Protein AF-A0A812KS84-F1 (afdb_monomer_lite)

Foldseek 3Di:
DDPVVLVVLVVLLLCLCVPQQQVCLVVLVVQVVVQPVVDPVRPDHRPSLVVLLVVCVVSLLAQQLAEPVLCVLLVHDHNPDDPVSVVVSCVSQCPHPDPCSSCSSRVNDPDVNVVLSCCSVPNDNVSCVVPVPD

Secondary structure (DSSP, 8-state):
--HHHHHHHHHHHHHHIIIIIHHHHHHHHHHHHHHHHT-TT--PPPHHHHHHHHHHHHTT-SSTTS-HHHHHHTT-------HHHHHHHHHHHTTSSSTTHHHHHTT--TTHHHHHHHHHHH--HHHHHHHS--

pLDDT: mean 89.88, std 7.69, range [59.28, 98.5]

Radius of gyration: 15.59 Å; chains: 1; bounding box: 31×35×38 Å

Structure (mmCIF, N/CA/C/O backbone):
data_AF-A0A812KS84-F1
#
_entry.id   AF-A0A812KS84-F1
#
loop_
_atom_site.group_PDB
_atom_site.id
_atom_site.type_symbol
_atom_site.label_atom_id
_atom_site.label_alt_id
_atom_site.label_comp_id
_atom_site.label_asym_id
_atom_site.label_entity_id
_atom_site.label_seq_id
_atom_site.pdbx_PDB_ins_code
_atom_site.Cartn_x
_atom_site.Cartn_y
_atom_site.Cartn_z
_atom_site.occupancy
_atom_site.B_iso_or_equiv
_atom_site.auth_seq_id
_atom_site.auth_comp_id
_atom_site.auth_asym_id
_atom_site.auth_atom_id
_atom_site.pdbx_PDB_model_num
ATOM 1 N N . MET A 1 1 ? -8.925 -3.748 13.292 1.00 86.94 1 MET A N 1
ATOM 2 C CA . MET A 1 1 ? -9.421 -5.036 12.754 1.00 86.94 1 MET A CA 1
ATOM 3 C C . MET A 1 1 ? -9.244 -6.134 13.804 1.00 86.94 1 MET A C 1
ATOM 5 O O . MET A 1 1 ? -8.306 -6.025 14.588 1.00 86.94 1 MET A O 1
ATOM 9 N N . GLU A 1 2 ? -10.114 -7.151 13.868 1.00 92.75 2 GLU A N 1
ATOM 10 C CA . GLU A 1 2 ? -9.928 -8.282 14.801 1.00 92.75 2 GLU A CA 1
ATOM 11 C C . GLU A 1 2 ? -8.702 -9.131 14.431 1.00 92.75 2 GLU A C 1
ATOM 13 O O . GLU A 1 2 ? -8.327 -9.199 13.263 1.00 92.75 2 GLU A O 1
ATOM 18 N N . ALA A 1 3 ? -8.098 -9.820 15.407 1.00 92.50 3 ALA A N 1
ATOM 19 C CA . ALA A 1 3 ? -6.850 -10.564 15.207 1.00 92.50 3 ALA A CA 1
ATOM 20 C C . ALA A 1 3 ? -6.934 -11.584 14.057 1.00 92.50 3 ALA A C 1
ATOM 22 O O . ALA A 1 3 ? -6.087 -11.586 13.173 1.00 92.50 3 ALA A O 1
ATOM 23 N N . LYS A 1 4 ? -8.000 -12.394 14.005 1.00 95.31 4 LYS A N 1
ATOM 24 C CA . LYS A 1 4 ? -8.177 -13.405 12.949 1.00 95.31 4 LYS A CA 1
ATOM 25 C C . LYS A 1 4 ? -8.292 -12.787 11.551 1.00 95.31 4 LYS A C 1
ATOM 27 O O . LYS A 1 4 ? -7.706 -13.299 10.606 1.00 95.31 4 LYS A O 1
ATOM 32 N N . GLN A 1 5 ? -9.036 -11.687 11.429 1.00 94.75 5 GLN A N 1
ATOM 33 C CA . GLN A 1 5 ? -9.180 -10.956 10.167 1.00 94.75 5 GLN A CA 1
ATOM 34 C C . GLN A 1 5 ? -7.842 -10.350 9.730 1.00 94.75 5 GLN A C 1
ATOM 36 O O . GLN A 1 5 ? -7.514 -10.367 8.547 1.00 94.75 5 GLN A O 1
ATOM 41 N N . PHE A 1 6 ? -7.061 -9.853 10.690 1.00 95.88 6 PHE A N 1
ATOM 42 C CA . PHE A 1 6 ? -5.753 -9.274 10.424 1.00 95.88 6 PHE A CA 1
ATOM 43 C C . PHE A 1 6 ? -4.734 -10.320 9.960 1.00 95.88 6 PHE A C 1
ATOM 45 O O . PHE A 1 6 ? -4.016 -10.072 8.996 1.00 95.88 6 PHE A O 1
ATOM 52 N N . GLU A 1 7 ? -4.723 -11.515 10.555 1.00 97.44 7 GLU A N 1
ATOM 53 C CA . GLU A 1 7 ? -3.898 -12.621 10.050 1.00 97.44 7 GLU A CA 1
ATOM 54 C C . GLU A 1 7 ? -4.276 -13.002 8.612 1.00 97.44 7 GLU A C 1
ATOM 56 O O . GLU A 1 7 ? -3.399 -13.122 7.762 1.00 97.44 7 GLU A O 1
ATOM 61 N N . THR A 1 8 ? -5.574 -13.067 8.287 1.00 97.56 8 THR A N 1
ATOM 62 C CA . THR A 1 8 ? -6.026 -13.316 6.901 1.00 97.56 8 THR A CA 1
ATOM 63 C C . THR A 1 8 ? -5.570 -12.213 5.936 1.00 97.56 8 THR A C 1
ATOM 65 O O . THR A 1 8 ? -5.171 -12.493 4.803 1.00 97.56 8 THR A O 1
ATOM 68 N N . LEU A 1 9 ? -5.599 -10.947 6.369 1.00 97.06 9 LEU A N 1
ATOM 69 C CA . LEU A 1 9 ? -5.093 -9.825 5.575 1.00 97.06 9 LEU A CA 1
ATOM 70 C C . LEU A 1 9 ? -3.586 -9.965 5.324 1.00 97.06 9 LEU A C 1
ATOM 72 O O . LEU A 1 9 ? -3.140 -9.759 4.198 1.00 97.06 9 LEU A O 1
ATOM 76 N N . LYS A 1 10 ? -2.805 -10.343 6.343 1.00 97.25 10 LYS A N 1
ATOM 77 C CA . LYS A 1 10 ? -1.362 -10.579 6.201 1.00 97.25 10 LYS A CA 1
ATOM 78 C C . LYS A 1 10 ? -1.062 -11.746 5.271 1.00 97.25 10 LYS A C 1
ATOM 80 O O . LYS A 1 10 ? -0.173 -11.624 4.437 1.00 97.25 10 LYS A O 1
ATOM 85 N N . GLU A 1 11 ? -1.800 -12.848 5.368 1.00 98.19 11 GLU A N 1
ATOM 86 C CA . GLU A 1 11 ? -1.683 -13.975 4.434 1.00 98.19 11 GLU A CA 1
ATOM 87 C C . GLU A 1 11 ? -1.969 -13.532 2.995 1.00 98.19 11 GLU A C 1
ATOM 89 O O . GLU A 1 11 ? -1.194 -13.837 2.091 1.00 98.19 11 GLU A O 1
ATOM 94 N N . THR A 1 12 ? -3.026 -12.741 2.798 1.00 98.31 12 THR A N 1
ATOM 95 C CA . THR A 1 12 ? -3.382 -12.161 1.493 1.00 98.31 12 THR A CA 1
ATOM 96 C C . THR A 1 12 ? -2.288 -11.227 0.973 1.00 98.31 12 THR A C 1
ATOM 98 O O . THR A 1 12 ? -1.946 -11.270 -0.209 1.00 98.31 12 THR A O 1
ATOM 101 N N . LEU A 1 13 ? -1.705 -10.399 1.844 1.00 97.94 13 LEU A N 1
ATOM 102 C CA . LEU A 1 13 ? -0.601 -9.515 1.488 1.00 97.94 13 LEU A CA 1
ATOM 103 C C . LEU A 1 13 ? 0.642 -10.324 1.109 1.00 97.94 13 LEU A C 1
ATOM 105 O O . LEU A 1 13 ? 1.234 -10.061 0.071 1.00 97.94 13 LEU A O 1
ATOM 109 N N . TRP A 1 14 ? 1.006 -11.349 1.879 1.00 98.12 14 TRP A N 1
ATOM 110 C CA . TRP A 1 14 ? 2.118 -12.242 1.549 1.00 98.12 14 TRP A CA 1
ATOM 111 C C . TRP A 1 14 ? 1.909 -12.995 0.239 1.00 98.12 14 TRP A C 1
ATOM 113 O O . TRP A 1 14 ? 2.859 -13.154 -0.530 1.00 98.12 14 TRP A O 1
ATOM 123 N N . ASP A 1 15 ? 0.692 -13.461 -0.025 1.00 98.50 15 ASP A N 1
ATOM 124 C CA . ASP A 1 15 ? 0.338 -14.055 -1.309 1.00 98.50 15 ASP A CA 1
ATOM 125 C C . ASP A 1 15 ? 0.525 -13.046 -2.447 1.00 98.50 15 ASP A C 1
ATOM 127 O O . ASP A 1 15 ? 1.193 -13.353 -3.432 1.00 98.50 15 ASP A O 1
ATOM 131 N N . PHE A 1 16 ? 0.040 -11.812 -2.287 1.00 98.31 16 PHE A N 1
ATOM 132 C CA . PHE A 1 16 ? 0.256 -10.733 -3.252 1.00 98.31 16 PHE A CA 1
ATOM 133 C C . PHE A 1 16 ? 1.739 -10.422 -3.468 1.00 98.31 16 PHE A C 1
ATOM 135 O O . PHE A 1 16 ? 2.177 -10.294 -4.613 1.00 98.31 16 PHE A O 1
ATOM 142 N N . MET A 1 17 ? 2.542 -10.404 -2.401 1.00 97.38 17 MET A N 1
ATOM 143 C CA . MET A 1 17 ? 3.990 -10.230 -2.513 1.00 97.38 17 MET A CA 1
ATOM 144 C C . MET A 1 17 ? 4.614 -11.328 -3.385 1.00 97.38 17 MET A C 1
ATOM 146 O O . MET A 1 17 ? 5.357 -11.036 -4.319 1.00 97.38 17 MET A O 1
ATOM 150 N N . LYS A 1 18 ? 4.268 -12.594 -3.124 1.00 97.75 18 LYS A N 1
ATOM 151 C CA . LYS A 1 18 ? 4.833 -13.763 -3.818 1.00 97.75 18 LYS A CA 1
ATOM 152 C C . LYS A 1 18 ? 4.357 -13.911 -5.259 1.00 97.75 18 LYS A C 1
ATOM 154 O O . LYS A 1 18 ? 5.137 -14.330 -6.109 1.00 97.75 18 LYS A O 1
ATOM 159 N N . THR A 1 19 ? 3.086 -13.622 -5.516 1.00 97.94 19 THR A N 1
ATOM 160 C CA . THR A 1 19 ? 2.436 -13.892 -6.807 1.00 97.94 19 THR A CA 1
ATOM 161 C C . THR A 1 19 ? 2.511 -12.715 -7.768 1.00 97.94 19 THR A C 1
ATOM 163 O O . THR A 1 19 ? 2.562 -12.933 -8.974 1.00 97.94 19 THR A O 1
ATOM 166 N N . GLU A 1 20 ? 2.552 -11.483 -7.258 1.00 97.31 20 GLU A N 1
ATOM 167 C CA . GLU A 1 20 ? 2.436 -10.278 -8.082 1.00 97.31 20 GLU A CA 1
ATOM 168 C C . GLU A 1 20 ? 3.626 -9.330 -7.928 1.00 97.31 20 GLU A C 1
ATOM 170 O O . GLU A 1 20 ? 4.104 -8.808 -8.930 1.00 97.31 20 GLU A O 1
ATOM 175 N N . ILE A 1 21 ? 4.140 -9.105 -6.716 1.00 96.75 21 ILE A N 1
ATOM 176 C CA . ILE A 1 21 ? 5.238 -8.147 -6.513 1.00 96.75 21 ILE A CA 1
ATOM 177 C C . ILE A 1 21 ? 6.580 -8.742 -6.936 1.00 96.75 21 ILE A C 1
ATOM 179 O O . ILE A 1 21 ? 7.170 -8.264 -7.903 1.00 96.75 21 ILE A O 1
ATOM 183 N N . TYR A 1 22 ? 7.059 -9.792 -6.264 1.00 96.31 22 TYR A N 1
ATOM 184 C CA . TYR A 1 22 ? 8.398 -10.338 -6.517 1.00 96.31 22 TYR A CA 1
ATOM 185 C C . TYR A 1 22 ? 8.624 -10.751 -7.979 1.00 96.31 22 TYR A C 1
ATOM 187 O O . TYR A 1 22 ? 9.667 -10.398 -8.531 1.00 96.31 22 TYR A O 1
ATOM 195 N N . PRO A 1 23 ? 7.668 -11.412 -8.667 1.00 96.56 23 PRO A N 1
ATOM 196 C CA . PRO A 1 23 ? 7.854 -11.770 -10.073 1.00 96.56 23 PRO A CA 1
ATOM 197 C C . PRO A 1 23 ? 7.985 -10.558 -11.008 1.00 96.56 23 PRO A C 1
ATOM 199 O O . PRO A 1 23 ? 8.606 -10.664 -12.064 1.00 96.56 23 PRO A O 1
ATOM 202 N N . ASN A 1 24 ? 7.425 -9.405 -10.627 1.00 95.94 24 ASN A N 1
ATOM 203 C CA . ASN A 1 24 ? 7.395 -8.200 -11.453 1.00 95.94 24 ASN A CA 1
ATOM 204 C C . ASN A 1 24 ? 8.441 -7.145 -11.060 1.00 95.94 24 ASN A C 1
ATOM 206 O O . ASN A 1 24 ? 8.482 -6.086 -11.686 1.00 95.94 24 ASN A O 1
ATOM 210 N N . GLU A 1 25 ? 9.319 -7.408 -10.087 1.00 93.81 25 GLU A N 1
ATOM 211 C CA . GLU A 1 25 ? 10.341 -6.444 -9.649 1.00 93.81 25 GLU A CA 1
ATOM 212 C C . GLU A 1 25 ? 11.249 -5.988 -10.798 1.00 93.81 25 GLU A C 1
ATOM 214 O O . GLU A 1 25 ? 11.425 -4.789 -11.022 1.00 93.81 25 GLU A O 1
ATOM 219 N N . LEU A 1 26 ? 11.783 -6.931 -11.579 1.00 93.88 26 LEU A N 1
ATOM 220 C CA . LEU A 1 26 ? 12.655 -6.608 -12.713 1.00 93.88 26 LEU A CA 1
ATOM 221 C C . LEU A 1 26 ? 11.906 -5.855 -13.818 1.00 93.88 26 LEU A C 1
ATOM 223 O O . LEU A 1 26 ? 12.442 -4.899 -14.386 1.00 93.88 26 LEU A O 1
ATOM 227 N N . LEU A 1 27 ? 10.660 -6.252 -14.092 1.00 94.56 27 LEU A N 1
ATOM 228 C CA . LEU A 1 27 ? 9.806 -5.576 -15.066 1.00 94.56 27 LEU A CA 1
ATOM 229 C C . LEU A 1 27 ? 9.532 -4.131 -14.640 1.00 94.56 27 LEU A C 1
ATOM 231 O O . LEU A 1 27 ? 9.621 -3.217 -15.459 1.00 94.56 27 LEU A O 1
ATOM 235 N N . HIS A 1 28 ? 9.256 -3.910 -13.356 1.00 93.31 28 HIS A N 1
ATOM 236 C CA . HIS A 1 28 ? 9.065 -2.580 -12.800 1.00 93.31 28 HIS A CA 1
ATOM 237 C C . HIS A 1 28 ? 10.304 -1.700 -12.997 1.00 93.31 28 HIS A C 1
ATOM 239 O O . HIS A 1 28 ? 10.183 -0.604 -13.549 1.00 93.31 28 HIS A O 1
ATOM 245 N N . ILE A 1 29 ? 11.508 -2.183 -12.658 1.00 91.75 29 ILE A N 1
ATOM 246 C CA . ILE A 1 29 ? 12.755 -1.435 -12.910 1.00 91.75 29 ILE A CA 1
ATOM 247 C C . ILE A 1 29 ? 12.885 -1.068 -14.387 1.00 91.75 29 ILE A C 1
ATOM 249 O O . ILE A 1 29 ? 13.247 0.064 -14.720 1.00 91.75 29 ILE A O 1
ATOM 253 N N . GLN A 1 30 ? 12.646 -2.037 -15.272 1.00 93.31 30 GLN A N 1
ATOM 254 C CA . GLN A 1 30 ? 12.777 -1.839 -16.706 1.00 93.31 30 GLN A CA 1
ATOM 255 C C . GLN A 1 30 ? 11.825 -0.739 -17.183 1.00 93.31 30 GLN A C 1
ATOM 257 O O . GLN A 1 30 ? 12.270 0.220 -17.811 1.00 93.31 30 GLN A O 1
ATOM 262 N N . GLN A 1 31 ? 10.547 -0.818 -16.817 1.00 92.62 31 GLN A N 1
ATOM 263 C CA . GLN A 1 31 ? 9.550 0.176 -17.209 1.00 92.62 31 GLN A CA 1
ATOM 264 C C . GLN A 1 31 ? 9.848 1.560 -16.619 1.00 92.62 31 GLN A C 1
ATOM 266 O O . GLN A 1 31 ? 9.719 2.561 -17.321 1.00 92.62 31 GLN A O 1
ATOM 271 N N . VAL A 1 32 ? 10.320 1.644 -15.369 1.00 90.12 32 VAL A N 1
ATOM 272 C CA . VAL A 1 32 ? 10.780 2.910 -14.771 1.00 90.12 32 VAL A CA 1
ATOM 273 C C . VAL A 1 32 ? 11.918 3.516 -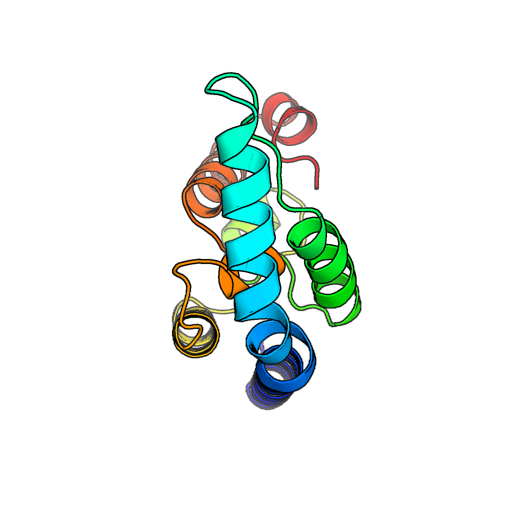15.595 1.00 90.12 32 VAL A C 1
ATOM 275 O O . VAL A 1 32 ? 11.902 4.715 -15.884 1.00 90.12 32 VAL A O 1
ATOM 278 N N . ARG A 1 33 ? 12.904 2.708 -16.005 1.00 90.12 33 ARG A N 1
ATOM 279 C CA . ARG A 1 33 ? 14.019 3.169 -16.849 1.00 90.12 33 ARG A CA 1
ATOM 280 C C . ARG A 1 33 ? 13.536 3.632 -18.220 1.00 90.12 33 ARG A C 1
ATOM 282 O O . ARG A 1 33 ? 13.947 4.698 -18.667 1.00 90.12 33 ARG A O 1
ATOM 289 N N . GLU A 1 34 ? 12.647 2.879 -18.859 1.00 90.75 34 GLU A N 1
ATOM 290 C CA . GLU A 1 34 ? 12.072 3.221 -20.164 1.00 90.75 34 GLU A CA 1
ATOM 291 C C . GLU A 1 34 ? 11.252 4.513 -20.122 1.00 90.75 34 GLU A C 1
ATOM 293 O O . GLU A 1 34 ? 11.333 5.327 -21.041 1.00 90.75 34 GLU A O 1
ATOM 298 N N . VAL A 1 35 ? 10.473 4.728 -19.058 1.00 88.44 35 VAL A N 1
ATOM 299 C CA . VAL A 1 35 ? 9.734 5.978 -18.855 1.00 88.44 35 VAL A CA 1
ATOM 300 C C . VAL A 1 35 ? 10.706 7.145 -18.685 1.00 88.44 35 VAL A C 1
ATOM 302 O O . VAL A 1 35 ? 10.583 8.142 -19.396 1.00 88.44 35 VAL A O 1
ATOM 305 N N . ARG A 1 36 ? 11.717 7.005 -17.816 1.00 85.88 36 ARG A N 1
ATOM 306 C CA . ARG A 1 36 ? 12.721 8.055 -17.568 1.00 85.88 36 ARG A CA 1
ATOM 307 C C . ARG A 1 36 ? 13.546 8.389 -18.813 1.00 85.88 36 ARG A C 1
ATOM 309 O O . ARG A 1 36 ? 13.864 9.554 -19.040 1.00 85.88 36 ARG A O 1
ATOM 316 N N . ALA A 1 37 ? 13.853 7.397 -19.647 1.00 88.44 37 ALA A N 1
ATOM 317 C CA . ALA A 1 37 ? 14.604 7.587 -20.888 1.00 88.44 37 ALA A CA 1
ATOM 318 C C . ALA A 1 37 ? 13.869 8.463 -21.921 1.00 88.44 37 ALA A C 1
ATOM 320 O O . ALA A 1 37 ? 14.512 9.040 -22.794 1.00 88.44 37 ALA A O 1
ATOM 321 N N . LYS A 1 38 ? 12.539 8.616 -21.816 1.00 84.50 38 LYS A N 1
ATOM 322 C CA . LYS A 1 38 ? 11.737 9.466 -22.719 1.00 84.50 38 LYS A CA 1
ATOM 323 C C . LYS A 1 38 ? 11.868 10.968 -22.427 1.00 84.50 38 LYS A C 1
ATOM 325 O O . LYS A 1 38 ? 11.291 11.774 -23.155 1.00 84.50 38 LYS A O 1
ATOM 330 N N . GLY A 1 39 ? 12.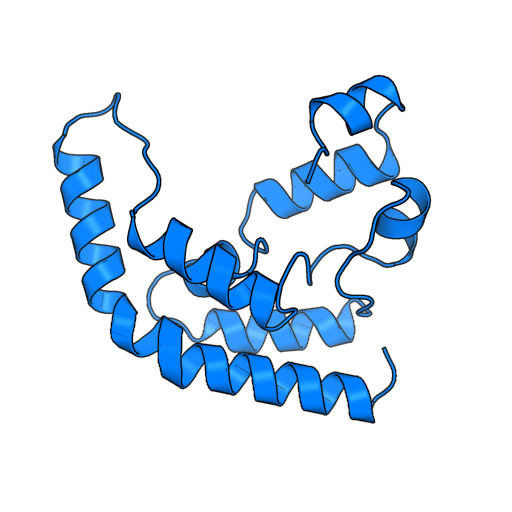633 11.347 -21.403 1.00 78.94 39 GLY A N 1
ATOM 331 C CA . GLY A 1 39 ? 12.990 12.728 -21.098 1.00 78.94 39 GLY A CA 1
ATOM 332 C C . GLY A 1 39 ? 12.329 13.284 -19.828 1.00 78.94 39 GLY A C 1
ATOM 333 O O . GLY A 1 39 ? 11.391 12.700 -19.288 1.00 78.94 39 GLY A O 1
ATOM 334 N N . PRO A 1 40 ? 12.800 14.445 -19.343 1.00 67.94 40 PRO A N 1
ATOM 335 C CA . PRO A 1 40 ? 12.444 15.001 -18.032 1.00 67.94 40 PRO A CA 1
ATOM 336 C C . PRO A 1 40 ? 10.989 15.483 -17.903 1.00 67.94 40 PRO A C 1
ATOM 338 O O . PRO A 1 40 ? 10.549 15.788 -16.800 1.00 67.94 40 PRO A O 1
ATOM 341 N N . SER A 1 41 ? 10.231 15.555 -19.000 1.00 65.25 41 SER A N 1
ATOM 342 C CA . SER A 1 41 ? 8.798 15.884 -19.002 1.00 65.25 41 SER A CA 1
ATOM 343 C C . SER A 1 41 ? 7.886 14.653 -18.895 1.00 65.25 41 SER A C 1
ATOM 345 O O . SER A 1 41 ? 6.665 14.788 -18.888 1.00 65.25 41 SER A O 1
ATOM 347 N N . GLN A 1 42 ? 8.454 13.446 -18.820 1.00 66.06 42 GLN A N 1
ATOM 348 C CA . GLN A 1 42 ? 7.736 12.173 -18.899 1.00 66.06 42 GLN A CA 1
ATOM 349 C C . GLN A 1 42 ? 7.719 11.458 -17.539 1.00 66.06 42 GLN A C 1
ATOM 351 O O . GLN A 1 42 ? 8.110 10.301 -17.431 1.00 66.06 42 GLN A O 1
ATOM 356 N N . TRP A 1 43 ? 7.244 12.130 -16.487 1.00 70.31 43 TRP A N 1
ATOM 357 C CA . TRP A 1 43 ? 6.970 11.502 -15.186 1.00 70.31 43 TRP A CA 1
ATOM 358 C C . TRP A 1 43 ? 5.649 10.735 -15.250 1.00 70.31 43 TRP A C 1
ATOM 360 O O . TRP A 1 43 ? 4.617 11.185 -14.759 1.00 70.31 43 TRP A O 1
ATOM 370 N N . ARG A 1 44 ? 5.663 9.599 -15.952 1.00 80.56 44 ARG A N 1
ATOM 371 C CA . ARG A 1 44 ? 4.507 8.707 -16.063 1.00 80.56 44 ARG A CA 1
ATOM 372 C C . ARG A 1 44 ? 4.654 7.511 -15.137 1.00 80.56 44 ARG A C 1
ATOM 374 O O . ARG A 1 44 ? 5.753 7.046 -14.858 1.00 80.56 44 ARG A O 1
ATOM 381 N N . GLN A 1 45 ? 3.513 7.004 -14.698 1.00 83.69 45 GLN A N 1
ATOM 382 C CA . GLN A 1 45 ? 3.453 5.773 -13.930 1.00 83.69 45 GLN A CA 1
ATOM 383 C C . GLN A 1 45 ? 3.843 4.577 -14.816 1.00 83.69 45 GLN A C 1
ATOM 385 O O . GLN A 1 45 ? 3.339 4.485 -15.944 1.00 83.69 45 GLN A O 1
ATOM 390 N N . PRO A 1 46 ? 4.737 3.676 -14.362 1.00 89.75 46 PRO A N 1
ATOM 391 C CA . PRO A 1 46 ? 5.024 2.429 -15.062 1.00 89.75 46 PRO A CA 1
ATOM 392 C C . PRO A 1 46 ? 3.728 1.631 -15.285 1.00 89.75 46 PRO A C 1
ATOM 394 O O . PRO A 1 46 ? 2.941 1.497 -14.346 1.00 89.75 46 PRO A O 1
ATOM 397 N N . PRO A 1 47 ? 3.476 1.078 -16.486 1.00 92.50 47 PRO A N 1
ATOM 398 C CA . PRO A 1 47 ? 2.256 0.314 -16.759 1.00 92.50 47 PRO A CA 1
ATOM 399 C C . PRO A 1 47 ? 1.961 -0.796 -15.741 1.00 92.50 47 PRO A C 1
ATOM 401 O O . PRO A 1 47 ? 0.805 -0.991 -15.372 1.00 92.50 47 PRO A O 1
ATOM 404 N N . ILE A 1 48 ? 2.997 -1.471 -15.236 1.00 94.25 48 ILE A N 1
ATOM 405 C CA . ILE A 1 48 ? 2.851 -2.546 -14.252 1.00 94.25 48 ILE A CA 1
ATOM 406 C C . ILE A 1 48 ? 2.237 -2.060 -12.934 1.00 94.25 48 ILE A C 1
ATOM 408 O O . ILE A 1 48 ? 1.435 -2.770 -12.339 1.00 94.25 48 ILE A O 1
ATOM 412 N N . ILE A 1 49 ? 2.531 -0.828 -12.502 1.00 92.75 49 ILE A N 1
ATOM 413 C CA . ILE A 1 49 ? 1.938 -0.249 -11.288 1.00 92.75 49 ILE A CA 1
ATOM 414 C C . ILE A 1 49 ? 0.425 -0.118 -11.442 1.00 92.75 49 ILE A C 1
ATOM 416 O O . ILE A 1 49 ? -0.320 -0.428 -10.517 1.00 92.75 49 ILE A O 1
ATOM 420 N N . VAL A 1 50 ? -0.047 0.318 -12.612 1.00 92.69 50 VAL A N 1
ATOM 421 C CA . VAL A 1 50 ? -1.483 0.491 -12.869 1.00 92.69 50 VAL A CA 1
ATOM 422 C C . VAL A 1 50 ? -2.212 -0.850 -12.772 1.00 92.69 50 VAL A C 1
ATOM 424 O O . VAL A 1 50 ? -3.256 -0.928 -12.132 1.00 92.69 50 VAL A O 1
ATOM 427 N N . GLU A 1 51 ? -1.638 -1.914 -13.336 1.00 95.12 51 GLU A N 1
ATOM 428 C CA . GLU A 1 51 ? -2.193 -3.268 -13.243 1.00 95.12 51 GLU A CA 1
ATOM 429 C C . GLU A 1 51 ? -2.203 -3.791 -11.798 1.00 95.12 51 GLU A C 1
ATOM 431 O O . GLU A 1 51 ? -3.215 -4.306 -11.313 1.00 95.12 51 GLU A O 1
ATOM 436 N N . LEU A 1 52 ? -1.086 -3.628 -11.085 1.00 96.38 52 LEU A N 1
ATOM 437 C CA . LEU A 1 52 ? -0.937 -4.109 -9.714 1.00 96.38 52 LEU A CA 1
ATOM 438 C C . LEU A 1 52 ? -1.878 -3.404 -8.739 1.00 96.38 52 LEU A C 1
ATOM 440 O O . LEU A 1 52 ? -2.385 -4.050 -7.824 1.00 96.38 52 LEU A O 1
ATOM 444 N N . ARG A 1 53 ? -2.175 -2.119 -8.956 1.00 95.31 53 ARG A N 1
ATOM 445 C CA . ARG A 1 53 ? -3.159 -1.374 -8.158 1.00 95.31 53 ARG A CA 1
ATOM 446 C C . ARG A 1 53 ? -4.555 -1.980 -8.256 1.00 95.31 53 ARG A C 1
ATOM 448 O O . ARG A 1 53 ? -5.230 -2.126 -7.241 1.00 95.31 53 ARG A O 1
ATOM 455 N N . GLU A 1 54 ? -4.982 -2.380 -9.450 1.00 95.94 54 GLU A N 1
ATOM 456 C CA . GLU A 1 54 ? -6.288 -3.023 -9.631 1.00 95.94 54 GLU A CA 1
ATOM 457 C C . GLU A 1 54 ? -6.331 -4.410 -8.973 1.00 95.94 54 GLU A C 1
ATOM 459 O O . GLU A 1 54 ? -7.303 -4.748 -8.294 1.00 95.94 54 GLU A O 1
ATOM 464 N N . LYS A 1 55 ? -5.240 -5.181 -9.067 1.00 97.38 55 LYS A N 1
ATOM 465 C CA . LYS A 1 55 ? -5.104 -6.464 -8.357 1.00 97.38 55 LYS A CA 1
ATOM 466 C C . LYS A 1 55 ? -5.115 -6.288 -6.833 1.00 97.38 55 LYS A C 1
ATOM 468 O O . LYS A 1 55 ? -5.801 -7.041 -6.143 1.00 97.38 55 LYS A O 1
ATOM 473 N N . ALA A 1 56 ? -4.415 -5.284 -6.306 1.00 96.56 56 ALA A N 1
ATOM 474 C CA . ALA A 1 56 ? -4.387 -4.974 -4.879 1.00 96.56 56 ALA A CA 1
ATOM 475 C C . ALA A 1 56 ? -5.776 -4.568 -4.365 1.00 96.56 56 ALA A C 1
ATOM 477 O O . ALA A 1 56 ? -6.247 -5.117 -3.367 1.00 96.56 56 ALA A O 1
ATOM 478 N N . LYS A 1 57 ? -6.486 -3.684 -5.085 1.00 94.56 57 LYS A N 1
ATOM 479 C CA . LYS A 1 57 ? -7.882 -3.322 -4.779 1.00 94.56 57 LYS A CA 1
ATOM 480 C C . LYS A 1 57 ? -8.797 -4.542 -4.746 1.00 94.56 57 LYS A C 1
ATOM 482 O O . LYS A 1 57 ? -9.553 -4.695 -3.789 1.00 94.56 57 LYS A O 1
ATOM 487 N N . ALA A 1 58 ? -8.703 -5.427 -5.742 1.00 96.31 58 ALA A N 1
ATOM 488 C CA . ALA A 1 58 ? -9.513 -6.644 -5.810 1.00 96.31 58 ALA A CA 1
ATOM 489 C C . ALA A 1 58 ? -9.264 -7.601 -4.628 1.00 96.31 58 ALA A C 1
ATOM 491 O O . ALA A 1 58 ? -10.170 -8.329 -4.230 1.00 96.31 58 ALA A O 1
ATOM 492 N N . ARG A 1 59 ? -8.061 -7.569 -4.038 1.00 96.19 59 ARG A N 1
ATOM 493 C CA . ARG A 1 59 ? -7.683 -8.344 -2.842 1.00 96.19 59 ARG A CA 1
ATOM 494 C C . ARG A 1 59 ? -7.941 -7.611 -1.518 1.00 96.19 59 ARG A C 1
ATOM 496 O O . ARG A 1 59 ? -7.648 -8.155 -0.461 1.00 96.19 59 ARG A O 1
ATOM 503 N N . GLY A 1 60 ? -8.473 -6.386 -1.547 1.00 94.50 60 GLY A N 1
ATOM 504 C CA . GLY A 1 60 ? -8.690 -5.576 -0.342 1.00 94.50 60 GLY A CA 1
ATOM 505 C C . GLY A 1 60 ? -7.409 -4.987 0.266 1.00 94.50 60 GLY A C 1
ATOM 506 O O . GLY A 1 60 ? -7.417 -4.574 1.422 1.00 94.50 60 GLY A O 1
ATOM 507 N N . LEU A 1 61 ? -6.320 -4.918 -0.502 1.00 96.06 61 LEU A N 1
ATOM 508 C CA . LEU A 1 61 ? -5.011 -4.398 -0.090 1.00 96.06 61 LEU A CA 1
ATOM 509 C C . LEU A 1 61 ? -4.852 -2.908 -0.449 1.00 96.06 61 LEU A C 1
ATOM 511 O O . LEU A 1 61 ? -3.818 -2.496 -0.964 1.00 96.06 61 LEU A O 1
ATOM 515 N N . TRP A 1 62 ? -5.896 -2.097 -0.243 1.00 94.31 62 TRP A N 1
ATOM 516 C CA . TRP A 1 62 ? -5.942 -0.695 -0.682 1.00 94.31 62 TRP A CA 1
ATOM 517 C C . TRP 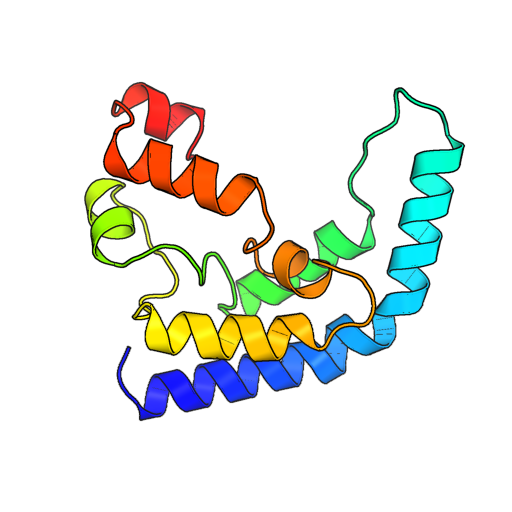A 1 62 ? -6.153 0.268 0.485 1.00 94.31 62 TRP A C 1
ATOM 519 O O . TRP A 1 62 ? -7.005 0.023 1.340 1.00 94.31 62 TRP A O 1
ATOM 529 N N . ASN A 1 63 ? -5.420 1.387 0.503 1.00 91.75 63 ASN A N 1
ATOM 530 C CA . ASN A 1 63 ? -5.501 2.411 1.558 1.00 91.75 63 ASN A CA 1
ATOM 531 C C . ASN A 1 63 ? -5.283 1.841 2.972 1.00 91.75 63 ASN A C 1
ATOM 533 O O . ASN A 1 63 ? -5.925 2.276 3.936 1.00 91.75 63 ASN A O 1
ATOM 537 N N . LEU A 1 64 ? -4.378 0.864 3.111 1.00 92.06 64 LEU A N 1
ATOM 538 C CA . LEU A 1 64 ? -4.114 0.190 4.390 1.00 92.06 64 LEU A CA 1
ATOM 539 C C . LEU A 1 64 ? -3.594 1.153 5.468 1.00 92.06 64 LEU A C 1
ATOM 541 O O . LEU A 1 64 ? -3.807 0.916 6.654 1.00 92.06 64 LEU A O 1
ATOM 545 N N . PHE A 1 65 ? -2.971 2.252 5.037 1.00 89.31 65 PHE A N 1
ATOM 546 C CA . PHE A 1 65 ? -2.378 3.276 5.893 1.00 89.31 65 PHE A CA 1
ATOM 547 C C . PHE A 1 65 ? -3.401 4.164 6.602 1.00 89.31 65 PHE A C 1
ATOM 549 O O . PHE A 1 65 ? -3.073 4.736 7.635 1.00 89.31 65 PHE A O 1
ATOM 556 N N . LEU A 1 66 ? -4.605 4.334 6.035 1.00 85.75 66 LEU A N 1
ATOM 557 C CA . LEU A 1 66 ? -5.516 5.394 6.461 1.00 85.75 66 LEU A CA 1
ATOM 558 C C . LEU A 1 66 ? -6.138 5.045 7.825 1.00 85.75 66 LEU A C 1
ATOM 560 O O . LEU A 1 66 ? -6.937 4.099 7.898 1.00 85.75 66 LEU A O 1
ATOM 564 N N . PRO A 1 67 ? -5.834 5.807 8.895 1.00 82.31 67 PRO A N 1
ATOM 565 C CA . PRO A 1 67 ? -6.330 5.505 10.232 1.00 82.31 67 PRO A CA 1
ATOM 566 C C . PRO A 1 67 ? -7.859 5.585 10.321 1.00 82.31 67 PRO A C 1
ATOM 568 O O . PRO A 1 67 ? -8.497 6.378 9.626 1.00 82.31 67 PRO A O 1
ATOM 571 N N . VAL A 1 68 ? -8.464 4.780 11.202 1.00 81.44 68 VAL A N 1
ATOM 572 C CA . VAL A 1 68 ? -9.934 4.666 11.336 1.00 81.44 68 VAL A CA 1
ATOM 573 C C . VAL A 1 68 ? -10.603 6.008 11.648 1.00 81.44 68 VAL A C 1
ATOM 575 O O . VAL A 1 68 ? -11.677 6.302 11.122 1.00 81.44 68 VAL A O 1
ATOM 578 N N . ASP A 1 69 ? -9.982 6.827 12.493 1.00 83.69 69 ASP A N 1
ATOM 579 C CA . ASP A 1 69 ? -10.469 8.160 12.850 1.00 83.69 69 ASP A C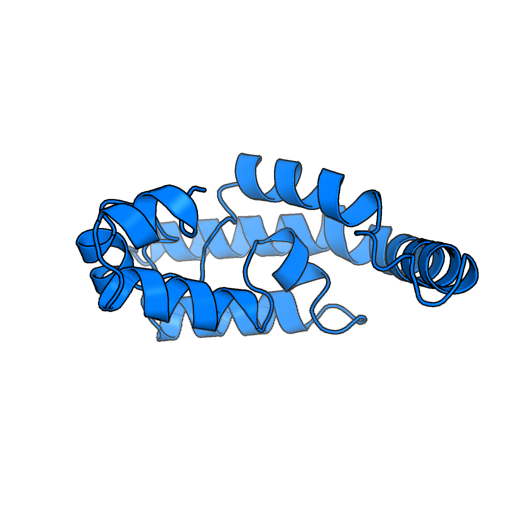A 1
ATOM 580 C C . ASP A 1 69 ? -10.442 9.110 11.643 1.00 83.69 69 ASP A C 1
ATOM 582 O O . ASP A 1 69 ? -11.441 9.768 11.355 1.00 83.69 69 ASP A O 1
ATOM 586 N N . SER A 1 70 ? -9.345 9.113 10.884 1.00 82.88 70 SER A N 1
ATOM 587 C CA . SER A 1 70 ? -9.189 9.924 9.669 1.00 82.88 70 SER A CA 1
ATOM 588 C C . SER A 1 70 ? -10.150 9.486 8.565 1.00 82.88 70 SER A C 1
ATOM 590 O O . SER A 1 70 ? -10.811 10.319 7.947 1.00 82.88 70 SER A O 1
ATOM 592 N N . ALA A 1 71 ? -10.301 8.176 8.361 1.00 83.81 71 ALA A N 1
ATOM 593 C CA . ALA A 1 71 ? -11.263 7.615 7.418 1.00 83.81 71 ALA A CA 1
ATOM 594 C C . ALA A 1 71 ? -12.701 8.036 7.767 1.00 83.81 71 ALA A C 1
ATOM 596 O O . ALA A 1 71 ? -13.452 8.468 6.892 1.00 83.81 71 ALA A O 1
ATOM 597 N N . LYS A 1 72 ? -13.064 7.996 9.058 1.00 83.94 72 LYS A N 1
ATOM 598 C CA . LYS A 1 72 ? -14.377 8.435 9.549 1.00 83.94 72 LYS A CA 1
ATOM 599 C C . LYS A 1 72 ? -14.621 9.925 9.297 1.00 83.94 72 LYS A C 1
ATOM 601 O O . LYS A 1 72 ? -15.701 10.277 8.833 1.00 83.94 72 LYS A O 1
ATOM 606 N N . LEU A 1 73 ? -13.636 10.785 9.564 1.00 83.00 73 LEU A N 1
ATOM 607 C CA . LEU A 1 73 ? -13.721 12.232 9.309 1.00 83.00 73 LEU A CA 1
ATOM 608 C C . LEU A 1 73 ? -13.847 12.573 7.817 1.00 83.00 73 LEU A C 1
ATOM 610 O O . LEU A 1 73 ? -14.484 13.562 7.450 1.00 83.00 73 LEU A O 1
ATOM 614 N N . ALA A 1 74 ? -13.251 11.752 6.957 1.00 80.81 74 ALA A N 1
ATOM 615 C CA . ALA A 1 74 ? -13.343 11.894 5.510 1.00 80.81 74 ALA A CA 1
ATOM 616 C C . ALA A 1 74 ? -14.602 11.247 4.905 1.00 80.81 74 ALA A C 1
ATOM 618 O O . ALA A 1 74 ? -14.811 11.360 3.699 1.00 80.81 74 ALA A O 1
ATOM 619 N N . GLY A 1 75 ? -15.415 10.534 5.698 1.00 80.75 75 GLY A N 1
ATOM 620 C CA . GLY A 1 75 ? -16.541 9.746 5.185 1.00 80.75 75 GLY A CA 1
ATOM 621 C C . GLY A 1 75 ? -16.110 8.607 4.251 1.00 80.75 75 GLY A C 1
ATOM 622 O O . GLY A 1 75 ? -16.868 8.219 3.364 1.00 80.75 75 GLY A O 1
ATOM 623 N N . ARG A 1 76 ? -14.886 8.085 4.415 1.00 78.06 76 ARG A N 1
ATOM 624 C CA . ARG A 1 76 ? -14.281 7.066 3.543 1.00 78.06 76 ARG A CA 1
ATOM 625 C C . ARG A 1 76 ? -13.963 5.774 4.286 1.00 78.06 76 ARG A C 1
ATOM 627 O O . ARG A 1 76 ? -13.984 5.704 5.513 1.00 78.06 76 ARG A O 1
ATOM 634 N N . ARG A 1 77 ? -13.649 4.731 3.516 1.00 77.44 77 ARG A N 1
ATOM 635 C CA . ARG A 1 77 ? -13.099 3.471 4.026 1.00 77.44 77 ARG A CA 1
ATOM 636 C C . ARG A 1 77 ? -11.581 3.451 3.822 1.00 77.44 77 ARG A C 1
ATOM 638 O O . ARG A 1 77 ? -11.113 3.607 2.700 1.00 77.44 77 ARG A O 1
ATOM 645 N N . GLY A 1 78 ? -10.841 3.270 4.913 1.00 82.50 78 GLY A N 1
ATOM 646 C CA . GLY A 1 78 ? -9.431 2.861 4.903 1.00 82.50 78 GLY A CA 1
ATOM 647 C C . GLY A 1 78 ? -9.291 1.363 5.195 1.00 82.50 78 GLY A C 1
ATOM 648 O O . GLY A 1 78 ? -10.292 0.646 5.234 1.00 82.50 78 GLY A O 1
ATOM 649 N N . GLY A 1 79 ? -8.072 0.902 5.485 1.00 84.44 79 GLY A N 1
ATOM 650 C CA . GLY A 1 79 ? -7.795 -0.502 5.832 1.00 84.44 79 GLY A 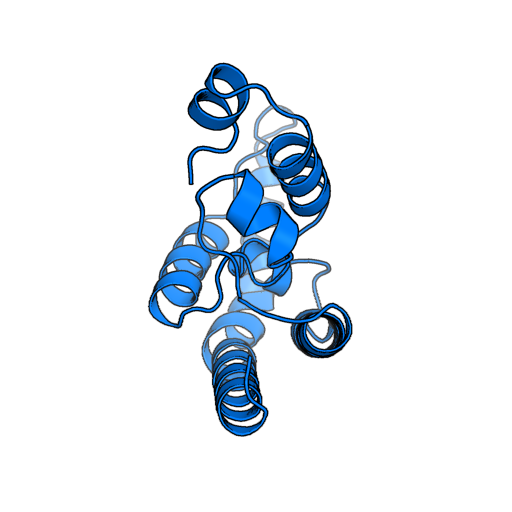CA 1
ATOM 651 C C . GLY A 1 79 ? -8.351 -0.978 7.180 1.00 84.44 79 GLY A C 1
ATOM 652 O O . GLY A 1 79 ? -8.337 -2.171 7.470 1.00 84.44 79 GLY A O 1
ATOM 653 N N . GLY A 1 80 ? -8.842 -0.073 8.034 1.00 86.94 80 GLY A N 1
ATOM 654 C CA . GLY A 1 80 ? -9.412 -0.448 9.336 1.00 86.94 80 GLY A CA 1
ATOM 655 C C . GLY A 1 80 ? -8.381 -0.978 10.343 1.00 86.94 80 GLY A C 1
ATOM 656 O O . GLY A 1 80 ? -8.741 -1.687 11.294 1.00 86.94 80 GLY A O 1
ATOM 657 N N . LEU A 1 81 ? -7.105 -0.667 10.111 1.00 91.00 81 LEU A N 1
ATOM 658 C CA . LEU A 1 81 ? -5.966 -1.124 10.896 1.00 91.00 81 LEU A CA 1
ATOM 659 C C . LEU A 1 81 ? -5.643 -0.137 12.020 1.00 91.00 81 LEU A C 1
ATOM 661 O O . LEU A 1 81 ? -5.873 1.067 11.904 1.00 91.00 81 LEU A O 1
ATOM 665 N N . THR A 1 82 ? -5.108 -0.655 13.123 1.00 91.06 82 THR A N 1
ATOM 666 C CA . THR A 1 82 ? -4.384 0.178 14.091 1.00 91.06 82 THR A CA 1
ATOM 667 C C . THR A 1 82 ? -3.000 0.526 13.540 1.00 91.06 82 THR A C 1
ATOM 669 O O . THR A 1 82 ? -2.508 -0.144 12.633 1.00 91.06 82 THR A O 1
ATOM 672 N N . ASN A 1 83 ? -2.323 1.517 14.126 1.00 90.00 83 ASN A N 1
ATOM 673 C CA . ASN A 1 83 ? -0.946 1.843 13.732 1.00 90.00 83 ASN A CA 1
ATOM 674 C C . ASN A 1 83 ? -0.001 0.640 13.871 1.00 90.00 83 ASN A C 1
ATOM 676 O O . ASN A 1 83 ? 0.846 0.436 13.011 1.00 90.00 83 ASN A O 1
ATOM 680 N N . LEU A 1 84 ? -0.172 -0.176 14.920 1.00 92.81 84 LEU A N 1
ATOM 681 C CA . LEU A 1 84 ? 0.626 -1.389 15.114 1.00 92.81 84 LEU A CA 1
ATOM 682 C C . LEU A 1 84 ? 0.364 -2.420 14.006 1.00 92.81 84 LEU A C 1
ATOM 684 O O . LEU A 1 84 ? 1.303 -2.948 13.428 1.00 92.81 84 LEU A O 1
ATOM 688 N N . GLN A 1 85 ? -0.905 -2.651 13.664 1.00 94.31 85 GLN A N 1
ATOM 689 C CA . GLN A 1 85 ? -1.278 -3.552 12.569 1.00 94.31 85 GLN A CA 1
ATOM 690 C C . GLN A 1 85 ? -0.736 -3.060 11.221 1.00 94.31 85 GLN A C 1
ATOM 692 O O . GLN A 1 85 ? -0.216 -3.842 10.431 1.00 94.31 85 GLN A O 1
ATOM 697 N N . TYR A 1 86 ? -0.818 -1.755 10.958 1.00 94.62 86 TYR A N 1
ATOM 698 C CA . TYR A 1 86 ? -0.267 -1.182 9.736 1.00 94.62 86 TYR A CA 1
ATOM 699 C C . TYR A 1 86 ? 1.268 -1.266 9.693 1.00 94.62 86 TYR A C 1
ATOM 701 O O . TYR A 1 86 ? 1.824 -1.502 8.624 1.00 94.62 86 TYR A O 1
ATOM 709 N N . ALA A 1 87 ? 1.955 -1.153 10.836 1.00 94.31 87 ALA A N 1
ATOM 710 C CA . ALA A 1 87 ? 3.408 -1.306 10.906 1.00 94.31 87 ALA A CA 1
ATOM 711 C C . ALA A 1 87 ? 3.873 -2.686 10.409 1.00 94.31 87 ALA A C 1
ATOM 713 O O . ALA A 1 87 ? 4.818 -2.760 9.629 1.00 94.31 87 ALA A O 1
ATOM 714 N N . GLU A 1 88 ? 3.167 -3.760 10.774 1.00 96.06 88 GLU A N 1
ATOM 715 C CA . GLU A 1 88 ? 3.448 -5.104 10.248 1.00 96.06 88 GLU A CA 1
ATOM 716 C C . GLU A 1 88 ? 3.193 -5.194 8.732 1.00 96.06 88 GLU A C 1
ATOM 718 O O . GLU A 1 88 ? 3.963 -5.820 8.006 1.00 96.06 88 GLU A O 1
ATOM 723 N N . CYS A 1 89 ? 2.152 -4.536 8.207 1.00 95.56 89 CYS A N 1
ATOM 724 C CA . CYS A 1 89 ? 1.942 -4.464 6.756 1.00 95.56 89 CYS A CA 1
ATOM 725 C C . CYS A 1 89 ? 3.087 -3.722 6.047 1.00 95.56 89 CYS A C 1
ATOM 727 O O . CYS A 1 89 ? 3.521 -4.149 4.975 1.00 95.56 89 CYS A O 1
ATOM 729 N N . CYS A 1 90 ? 3.591 -2.634 6.637 1.00 94.38 90 CYS A N 1
ATOM 730 C CA . CYS A 1 90 ? 4.754 -1.907 6.128 1.00 94.38 90 CYS A CA 1
ATOM 731 C C . CYS A 1 90 ? 6.010 -2.779 6.114 1.00 94.38 90 CYS A C 1
ATOM 733 O O . CYS A 1 90 ? 6.755 -2.731 5.139 1.00 94.38 90 CYS A O 1
ATOM 735 N N . GLU A 1 91 ? 6.228 -3.588 7.152 1.00 95.12 91 GLU A N 1
ATOM 736 C CA . GLU A 1 91 ? 7.336 -4.545 7.203 1.00 95.12 91 GLU A CA 1
ATOM 737 C C . GLU A 1 91 ? 7.259 -5.537 6.036 1.00 95.12 91 GLU A C 1
ATOM 739 O O . GLU A 1 91 ? 8.235 -5.702 5.307 1.00 95.12 91 GLU A O 1
ATOM 744 N N . ILE A 1 92 ? 6.081 -6.123 5.790 1.00 96.25 92 ILE A N 1
ATOM 745 C CA . ILE A 1 92 ? 5.867 -7.063 4.680 1.00 96.25 92 ILE A CA 1
ATOM 746 C C . ILE A 1 92 ? 6.134 -6.385 3.330 1.00 96.25 92 ILE A C 1
ATOM 748 O O . ILE A 1 92 ? 6.916 -6.897 2.526 1.00 96.25 92 ILE A O 1
ATOM 752 N N . MET A 1 93 ? 5.529 -5.220 3.073 1.00 95.38 93 MET A N 1
ATOM 753 C CA . MET A 1 93 ? 5.729 -4.477 1.819 1.00 95.38 93 MET A CA 1
ATOM 754 C C . MET A 1 93 ? 7.189 -4.038 1.632 1.00 95.38 93 MET A C 1
ATOM 756 O O . MET A 1 93 ? 7.695 -4.033 0.510 1.00 95.38 93 MET A O 1
ATOM 760 N N . GLY A 1 94 ? 7.878 -3.707 2.726 1.00 93.12 94 GLY A N 1
ATOM 761 C CA . GLY A 1 94 ? 9.275 -3.275 2.741 1.00 93.12 94 GLY A CA 1
ATOM 762 C C . GLY A 1 94 ? 10.282 -4.362 2.363 1.00 93.12 94 GLY A C 1
ATOM 763 O O . GLY A 1 94 ? 11.446 -4.048 2.140 1.00 93.12 94 GLY A O 1
ATOM 764 N N . THR A 1 95 ? 9.853 -5.622 2.246 1.00 94.12 95 THR A N 1
ATOM 765 C CA . THR A 1 95 ? 10.712 -6.720 1.773 1.00 94.12 95 THR A CA 1
ATOM 766 C C . THR A 1 95 ? 10.984 -6.696 0.265 1.00 94.12 95 THR A C 1
ATOM 768 O O . THR A 1 95 ? 11.853 -7.431 -0.197 1.00 94.12 95 THR A O 1
ATOM 771 N N . ALA A 1 96 ? 10.258 -5.884 -0.513 1.00 91.12 96 ALA A N 1
ATOM 772 C CA . ALA A 1 96 ? 10.518 -5.729 -1.944 1.00 91.12 96 ALA A CA 1
ATOM 773 C C . ALA A 1 96 ? 11.850 -4.997 -2.197 1.00 91.12 96 ALA A C 1
ATOM 775 O O . ALA A 1 96 ? 12.152 -3.989 -1.558 1.00 91.12 96 ALA A O 1
ATOM 776 N N . ASN A 1 97 ? 12.625 -5.462 -3.179 1.00 79.88 97 ASN A N 1
ATOM 777 C CA . ASN A 1 97 ? 13.970 -4.948 -3.479 1.00 79.88 97 ASN A CA 1
ATOM 778 C C . ASN A 1 97 ? 13.973 -3.503 -4.002 1.00 79.88 97 ASN A C 1
ATOM 780 O O . ASN A 1 97 ? 14.980 -2.797 -3.903 1.00 79.88 97 ASN A O 1
ATOM 784 N N . HIS A 1 98 ? 12.859 -3.052 -4.583 1.00 75.81 98 HIS A N 1
ATOM 785 C CA . HIS A 1 98 ? 12.714 -1.696 -5.102 1.00 75.81 98 HIS A CA 1
ATOM 786 C C . HIS A 1 98 ? 11.847 -0.869 -4.171 1.00 75.81 98 HIS A C 1
ATOM 788 O O . HIS A 1 98 ? 10.648 -1.120 -4.043 1.00 75.81 98 HIS A O 1
ATOM 794 N N . ALA A 1 99 ? 12.490 0.116 -3.536 1.00 63.34 99 ALA A N 1
ATOM 795 C CA . ALA A 1 99 ? 11.876 0.984 -2.545 1.00 63.34 99 ALA A CA 1
ATOM 796 C C . ALA A 1 99 ? 10.534 1.535 -3.050 1.00 63.34 99 ALA A C 1
ATOM 798 O O . ALA A 1 99 ? 10.452 2.101 -4.138 1.00 63.34 99 ALA A O 1
ATOM 799 N N . GLU A 1 100 ? 9.510 1.308 -2.226 1.00 80.19 100 GLU A N 1
ATOM 800 C CA . GLU A 1 100 ? 8.102 1.680 -2.397 1.00 80.19 100 GLU A CA 1
ATOM 801 C C . GLU A 1 100 ? 7.294 0.937 -3.467 1.00 80.19 100 GLU A C 1
ATOM 803 O O . GLU A 1 100 ? 6.090 1.137 -3.505 1.00 80.19 100 GLU A O 1
ATOM 808 N N . PHE A 1 101 ? 7.853 0.009 -4.251 1.00 90.75 101 PHE A N 1
ATOM 809 C CA . PHE A 1 101 ? 7.094 -0.687 -5.308 1.00 90.75 101 PHE A CA 1
ATOM 810 C C . PHE A 1 101 ? 5.821 -1.385 -4.789 1.00 90.75 101 PHE A C 1
ATOM 812 O O . PHE A 1 101 ? 4.720 -1.173 -5.302 1.00 90.75 101 PHE A O 1
ATOM 819 N N . ALA A 1 102 ? 5.957 -2.182 -3.725 1.00 93.44 102 ALA A N 1
ATOM 820 C CA . ALA A 1 102 ? 4.825 -2.861 -3.094 1.00 93.44 102 ALA A CA 1
ATOM 821 C C . ALA A 1 102 ? 3.850 -1.875 -2.430 1.00 93.44 102 ALA A C 1
ATOM 823 O O . ALA A 1 102 ? 2.632 -2.034 -2.529 1.00 93.44 102 ALA A O 1
ATOM 824 N N . ALA A 1 103 ? 4.385 -0.833 -1.788 1.00 93.56 103 ALA A N 1
ATOM 825 C CA . ALA A 1 103 ? 3.583 0.208 -1.158 1.00 93.56 103 ALA A CA 1
ATOM 826 C C . ALA A 1 103 ? 2.781 0.997 -2.205 1.00 93.56 103 ALA A C 1
ATOM 828 O O . ALA A 1 103 ? 1.605 1.279 -2.004 1.00 93.56 103 ALA A O 1
ATOM 829 N N . GLU A 1 104 ? 3.370 1.291 -3.358 1.00 93.44 104 GLU A N 1
ATOM 830 C CA . GLU A 1 104 ? 2.745 2.012 -4.461 1.00 93.44 104 GLU A CA 1
ATOM 831 C C . GLU A 1 104 ? 1.625 1.198 -5.122 1.00 93.44 104 GLU A C 1
ATOM 833 O O . GLU A 1 104 ? 0.579 1.754 -5.480 1.00 93.44 104 GLU A O 1
ATOM 838 N N . ALA A 1 105 ? 1.807 -0.122 -5.229 1.00 94.62 105 ALA A N 1
ATOM 839 C CA . ALA A 1 105 ? 0.759 -1.039 -5.663 1.00 94.62 105 ALA A CA 1
ATOM 840 C C . ALA A 1 105 ? -0.442 -1.050 -4.696 1.00 94.62 105 ALA A C 1
ATOM 842 O O . ALA A 1 105 ? -1.581 -1.162 -5.142 1.00 94.62 105 ALA A O 1
ATOM 843 N N . CYS A 1 106 ? -0.209 -0.870 -3.392 1.00 94.31 106 CYS A N 1
ATOM 844 C CA . CYS A 1 106 ? -1.248 -0.884 -2.351 1.00 94.31 106 CYS A CA 1
ATOM 845 C C . CYS A 1 106 ? -1.818 0.510 -1.993 1.00 94.31 106 CYS A C 1
ATOM 847 O O . CYS A 1 106 ? -2.618 0.639 -1.062 1.00 94.31 106 CYS A O 1
ATOM 849 N N . ASN A 1 107 ? -1.416 1.567 -2.712 1.00 92.81 107 ASN A N 1
ATOM 850 C CA . ASN A 1 107 ? -1.722 2.973 -2.391 1.00 92.81 107 ASN A CA 1
ATOM 851 C C . ASN A 1 107 ? -1.258 3.420 -0.991 1.00 92.81 107 ASN A C 1
ATOM 853 O O . ASN A 1 107 ? -1.945 4.150 -0.278 1.00 92.81 107 ASN A O 1
ATOM 857 N N . CYS A 1 108 ? -0.085 2.937 -0.600 1.00 91.94 108 CYS A N 1
ATOM 858 C CA . CYS A 1 108 ? 0.563 3.142 0.691 1.00 91.94 108 CYS A CA 1
ATOM 859 C C . CYS A 1 108 ? 1.939 3.827 0.567 1.00 91.94 108 CYS A C 1
ATOM 861 O O . CYS A 1 108 ? 2.658 3.915 1.561 1.00 91.94 108 CYS A O 1
ATOM 863 N N . ALA A 1 109 ? 2.323 4.296 -0.625 1.00 90.19 109 ALA A N 1
ATOM 864 C CA . ALA A 1 109 ? 3.607 4.960 -0.857 1.00 90.19 109 ALA A CA 1
ATOM 865 C C . ALA A 1 109 ? 3.620 6.425 -0.384 1.00 90.19 109 ALA A C 1
ATOM 867 O O . ALA A 1 109 ? 2.603 7.126 -0.406 1.00 90.19 109 ALA A O 1
ATOM 868 N N . SER A 1 110 ? 4.795 6.893 0.036 1.00 86.12 110 SER A N 1
ATOM 869 C CA . SER A 1 110 ? 5.052 8.313 0.279 1.00 86.12 110 SER A CA 1
ATOM 870 C C . SER A 1 110 ? 5.137 9.068 -1.059 1.00 86.12 110 SER A C 1
ATOM 872 O O . SER A 1 110 ? 5.511 8.468 -2.065 1.00 86.12 110 SER A O 1
ATOM 874 N N . PRO A 1 111 ? 4.818 10.377 -1.127 1.00 87.25 111 PRO A N 1
ATOM 875 C CA . PRO A 1 111 ? 4.296 11.268 -0.081 1.00 87.25 111 PRO A CA 1
ATOM 876 C C . PRO A 1 111 ? 2.763 11.248 0.047 1.00 87.25 111 PRO A C 1
ATOM 878 O O . PRO A 1 111 ? 2.200 11.951 0.892 1.00 87.25 111 PRO A O 1
ATOM 881 N N . ASP A 1 112 ? 2.077 10.476 -0.798 1.00 87.50 112 ASP A N 1
ATOM 882 C CA . ASP A 1 112 ? 0.626 10.558 -0.962 1.00 87.50 112 ASP A CA 1
ATOM 883 C C . ASP A 1 112 ? -0.138 10.149 0.297 1.00 87.50 112 ASP A C 1
ATOM 885 O O . ASP A 1 112 ? -1.152 10.765 0.615 1.00 87.50 112 ASP A O 1
ATOM 889 N N . THR A 1 113 ? 0.363 9.182 1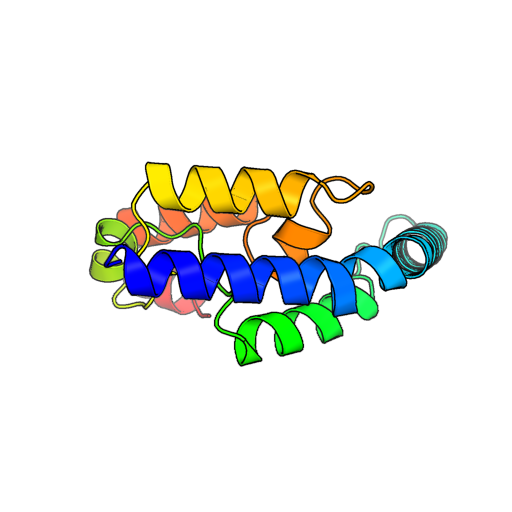.067 1.00 87.38 113 THR A N 1
ATOM 890 C CA . THR A 1 113 ? -0.242 8.795 2.354 1.00 87.38 113 THR A CA 1
ATOM 891 C C . THR A 1 113 ? -0.363 9.968 3.328 1.00 87.38 113 THR A C 1
ATOM 893 O O . THR A 1 113 ? -1.442 10.208 3.873 1.00 87.38 113 THR A O 1
ATOM 896 N N . GLY A 1 114 ? 0.700 10.759 3.487 1.00 84.25 114 GLY A N 1
ATOM 897 C CA . GLY A 1 114 ? 0.688 11.951 4.337 1.00 84.25 114 GLY A CA 1
ATOM 898 C C . GLY A 1 114 ? -0.258 13.032 3.811 1.00 84.25 114 GLY A C 1
ATOM 899 O O . GLY A 1 114 ? -1.059 13.579 4.570 1.00 84.25 114 GLY A O 1
ATOM 900 N N . ASN A 1 115 ? -0.230 13.296 2.502 1.00 91.12 115 ASN A N 1
ATOM 901 C CA . ASN A 1 115 ? -1.132 14.265 1.870 1.00 91.12 115 ASN A CA 1
ATOM 902 C C . ASN A 1 115 ? -2.608 13.866 2.033 1.00 91.12 115 ASN A C 1
ATOM 904 O O . ASN A 1 115 ? -3.454 14.704 2.358 1.00 91.12 115 ASN A O 1
ATOM 908 N N . MET A 1 116 ? -2.916 12.581 1.846 1.00 88.94 116 MET A N 1
ATOM 909 C CA . MET A 1 116 ? -4.257 12.033 2.027 1.00 88.94 116 MET A CA 1
ATOM 910 C C . MET A 1 116 ? -4.718 12.138 3.483 1.00 88.94 116 MET A C 1
ATOM 912 O O . MET A 1 116 ? -5.869 12.503 3.719 1.00 88.94 116 MET A O 1
ATOM 916 N N . GLU A 1 117 ? -3.844 11.882 4.463 1.00 86.69 117 GLU A N 1
ATOM 917 C CA . GLU A 1 117 ? -4.189 12.047 5.880 1.00 86.69 117 GLU A CA 1
ATOM 918 C C . GLU A 1 117 ? -4.459 13.518 6.241 1.00 86.69 117 GLU A C 1
ATOM 920 O O . GLU A 1 117 ? -5.444 13.811 6.923 1.00 86.69 117 GLU A O 1
ATOM 925 N N . VAL A 1 118 ? -3.653 14.458 5.733 1.00 91.31 118 VAL A N 1
ATOM 926 C CA . VAL A 1 118 ? -3.868 15.902 5.944 1.00 91.31 118 VAL A CA 1
ATOM 927 C C . VAL A 1 118 ? -5.231 16.337 5.406 1.00 91.31 118 VAL A C 1
ATOM 929 O O . VAL A 1 118 ? -5.998 16.981 6.123 1.00 91.31 118 VAL A O 1
ATOM 932 N N . LEU A 1 119 ? -5.571 15.953 4.172 1.00 91.25 119 LEU A N 1
ATOM 933 C CA . LEU A 1 119 ? -6.876 16.264 3.582 1.00 91.25 119 LEU A CA 1
ATOM 934 C C . LEU A 1 119 ? -8.026 15.586 4.337 1.00 91.25 119 LEU A C 1
ATOM 936 O O . LEU A 1 119 ? -9.073 16.202 4.534 1.00 91.25 119 LEU A O 1
ATOM 940 N N . ALA A 1 120 ? -7.839 14.342 4.786 1.00 88.12 120 ALA A N 1
ATOM 941 C CA . ALA A 1 120 ? -8.849 13.610 5.542 1.00 88.12 120 ALA A CA 1
ATOM 942 C C . ALA A 1 120 ? -9.176 14.290 6.880 1.00 88.12 120 ALA A C 1
ATOM 944 O O . ALA A 1 120 ? -10.350 14.397 7.243 1.00 88.12 120 ALA A O 1
ATOM 945 N N . ARG A 1 121 ? -8.150 14.770 7.594 1.00 89.38 121 ARG A N 1
ATOM 946 C CA . ARG A 1 121 ? -8.296 15.402 8.912 1.00 89.38 121 ARG A CA 1
ATOM 947 C C . ARG A 1 121 ? -8.720 16.867 8.840 1.00 89.38 121 ARG A C 1
ATOM 949 O O . ARG A 1 121 ? -9.519 17.295 9.669 1.00 89.38 121 ARG A O 1
ATOM 956 N N . PHE A 1 122 ? -8.181 17.630 7.891 1.00 92.25 122 PHE A N 1
ATOM 957 C CA . PHE A 1 122 ? -8.244 19.097 7.920 1.00 92.25 122 PHE A CA 1
ATOM 958 C C . PHE A 1 122 ? -8.841 19.735 6.663 1.00 92.25 122 PHE A C 1
ATOM 960 O O . PHE A 1 122 ? -9.086 20.939 6.661 1.00 92.25 122 PHE A O 1
ATOM 967 N N . GLY A 1 123 ? -9.075 18.964 5.597 1.00 92.38 123 GLY A N 1
ATOM 968 C CA . GLY A 1 123 ? -9.664 19.493 4.370 1.00 92.38 123 GLY A CA 1
ATOM 969 C C . GLY A 1 123 ? -11.117 19.931 4.563 1.00 92.38 123 GLY A C 1
ATOM 970 O O . GLY A 1 123 ? -11.873 19.295 5.301 1.00 92.38 123 GLY A O 1
ATOM 971 N N . THR A 1 124 ? -11.534 20.987 3.862 1.00 93.44 124 THR A N 1
ATOM 972 C CA . THR A 1 124 ? -12.966 21.298 3.717 1.00 93.44 124 THR A CA 1
ATOM 973 C C . THR A 1 124 ? -13.665 20.212 2.900 1.00 93.44 124 THR A C 1
ATOM 975 O O . THR A 1 124 ? -13.018 19.421 2.207 1.00 93.44 124 THR A O 1
ATOM 978 N N . GLU A 1 125 ? -14.995 20.175 2.928 1.00 91.25 125 GLU A N 1
ATOM 979 C CA . GLU A 1 125 ? -15.757 19.206 2.133 1.00 91.25 125 GLU A CA 1
ATOM 980 C C . GLU A 1 125 ? -15.492 19.364 0.626 1.00 91.25 125 GLU A C 1
ATOM 982 O O . GLU A 1 125 ? -15.349 18.375 -0.093 1.00 91.25 125 GLU A O 1
ATOM 987 N N . GLU A 1 126 ? -15.310 20.596 0.147 1.00 93.06 126 GLU A N 1
ATOM 988 C CA . GLU A 1 126 ? -14.936 20.890 -1.239 1.00 93.06 126 GLU A CA 1
ATOM 989 C C . GLU A 1 126 ? -13.537 20.359 -1.565 1.00 93.06 126 GLU A C 1
ATOM 991 O O . GLU A 1 126 ? -13.349 19.711 -2.596 1.00 93.06 126 GLU A O 1
ATOM 996 N N . GLN A 1 127 ? -12.563 20.567 -0.674 1.00 93.75 127 GLN A N 1
ATOM 997 C CA . GLN A 1 127 ? -11.198 20.068 -0.855 1.00 93.75 127 GLN A CA 1
ATOM 998 C C . GLN A 1 127 ? -11.151 18.537 -0.836 1.00 93.75 127 GLN A C 1
ATOM 1000 O O . GLN A 1 127 ? -10.500 17.932 -1.688 1.00 93.75 127 GLN A O 1
ATOM 1005 N N . LYS A 1 128 ? -11.883 17.892 0.079 1.00 90.81 128 LYS A N 1
ATOM 1006 C CA . LYS A 1 128 ? -12.010 16.428 0.125 1.00 90.81 128 LYS A CA 1
ATOM 1007 C C . LYS A 1 128 ? -12.675 15.886 -1.141 1.00 90.81 128 LYS A C 1
ATOM 1009 O O . LYS A 1 128 ? -12.241 14.864 -1.671 1.00 90.81 128 LYS A O 1
ATOM 1014 N N . LYS A 1 129 ? -13.707 16.561 -1.656 1.00 89.38 129 LYS A N 1
ATOM 1015 C CA . LYS A 1 129 ? -14.383 16.164 -2.899 1.00 89.38 129 LYS A CA 1
ATOM 1016 C C . LYS A 1 129 ? -13.488 16.334 -4.127 1.00 89.38 129 LYS A C 1
ATOM 1018 O O . LYS A 1 129 ? -13.582 15.527 -5.044 1.00 89.38 129 LYS A O 1
ATOM 1023 N N . GLN A 1 130 ? -12.650 17.365 -4.158 1.00 92.50 130 GLN A N 1
ATOM 1024 C CA . GLN A 1 130 ? -11.788 17.653 -5.302 1.00 92.50 130 GLN A CA 1
ATOM 1025 C C . GLN A 1 130 ? -10.505 16.812 -5.311 1.00 92.50 130 GLN A C 1
ATOM 1027 O O . GLN A 1 130 ? -10.084 16.369 -6.375 1.00 92.50 130 GLN A O 1
ATOM 1032 N N . TRP A 1 131 ? -9.890 16.588 -4.146 1.00 89.31 131 TRP A N 1
ATOM 1033 C CA . TRP A 1 131 ? -8.515 16.080 -4.054 1.00 89.31 131 TRP A CA 1
ATOM 1034 C C . TRP A 1 131 ? -8.379 14.748 -3.321 1.00 89.31 131 TRP A C 1
ATOM 1036 O O . TRP A 1 131 ? -7.453 13.998 -3.599 1.00 89.31 131 TRP A O 1
ATOM 1046 N N . LEU A 1 132 ? -9.307 14.426 -2.417 1.00 85.38 132 LEU A N 1
ATOM 1047 C CA . LEU A 1 132 ? -9.336 13.138 -1.714 1.00 85.38 132 LEU A CA 1
ATOM 1048 C C . LEU A 1 132 ? -10.256 12.126 -2.423 1.00 85.38 132 LEU A C 1
ATOM 1050 O O . LEU A 1 132 ? -10.560 11.075 -1.871 1.00 85.38 132 LEU A O 1
ATOM 1054 N N . ALA A 1 133 ? -10.752 12.446 -3.623 1.00 70.19 133 ALA A N 1
ATOM 1055 C CA . ALA A 1 133 ? -11.638 11.586 -4.398 1.00 70.19 133 ALA A CA 1
ATOM 1056 C C . ALA A 1 133 ? -10.932 10.305 -4.865 1.00 70.19 133 ALA A C 1
ATOM 1058 O O . ALA A 1 133 ? -10.258 10.291 -5.887 1.00 70.19 133 ALA A O 1
ATOM 1059 N N . GLY A 1 134 ? -11.138 9.228 -4.106 1.00 59.28 134 GLY A N 1
ATOM 1060 C CA . GLY A 1 134 ? -10.716 7.858 -4.399 1.00 59.28 134 GLY A CA 1
ATOM 1061 C C . GLY A 1 134 ? -11.477 6.858 -3.548 1.00 59.28 134 GLY A C 1
ATOM 1062 O O . GLY A 1 134 ? -11.618 7.119 -2.328 1.00 59.28 134 GLY A O 1
#

Sequence (134 aa):
MEAKQFETLKETLWDFMKTEIYPNELLHIQQVREVRAKGPSQWRQPPIIVELREKAKARGLWNLFLPVDSAKLAGRRGGGLTNLQYAECCEIMGTANHAEFAAEACNCASPDTGNMEVLARFGTEEQKKQWLAG